Protein AF-A0A7C4ZJW1-F1 (afdb_monomer_lite)

pLDDT: mean 84.18, std 10.38, range [44.59, 94.56]

Sequence (99 aa):
MADRKKHMQSQDVSVLMQLSLSGKKELASRYVALARAISKRSRVSMREYNRIHCRKCSASLRATPGIRVRTRTTRGAAMLVYTCSCGHSTRMPLHKMNA

Foldseek 3Di:
DLVVVLVVLLVLLVVLCVCLQVDAQVCNLVSQVVSVVSCVVSVPDPPVCPVQADPPSSHGPNSDPDKDWDWDDDPQWIWIWIADPVRDIDIDTDDRPPD

Secondary structure (DSSP, 8-state):
-HHHHHHHHHHHHHHHHHHHHHS-HHHHHHHHHHHHHHHHHHT---GGGTTTB-TTT--BTTTSS--EEEEEEETTEEEEEEE-TTS-EEEEE------

Radius of gyration: 15.71 Å; chains: 1; bounding box: 33×31×42 Å

Structure (mmCIF, N/CA/C/O backbone):
data_AF-A0A7C4ZJW1-F1
#
_entry.id   AF-A0A7C4ZJW1-F1
#
loop_
_atom_site.group_PDB
_atom_site.id
_atom_site.type_symbol
_atom_site.label_atom_id
_atom_site.label_alt_id
_atom_site.label_comp_id
_atom_site.label_asym_id
_atom_site.label_entity_id
_atom_site.label_seq_id
_atom_site.pdbx_PDB_ins_code
_atom_site.Cartn_x
_atom_site.Cartn_y
_atom_site.Cartn_z
_atom_site.occupancy
_atom_site.B_iso_or_equiv
_atom_site.auth_seq_id
_atom_site.auth_comp_id
_atom_site.auth_asym_id
_atom_site.auth_atom_id
_atom_site.pdbx_PDB_model_num
ATOM 1 N N . MET A 1 1 ? -18.451 17.622 13.527 1.00 57.28 1 MET A N 1
ATOM 2 C CA . MET A 1 1 ? -18.193 16.214 13.942 1.00 57.28 1 MET A CA 1
ATOM 3 C C . MET A 1 1 ? -17.775 15.284 12.798 1.00 57.28 1 MET A C 1
ATOM 5 O O . MET A 1 1 ? -16.923 14.431 13.028 1.00 57.28 1 MET A O 1
ATOM 9 N N . ALA A 1 2 ? -18.333 15.423 11.586 1.00 65.19 2 ALA A N 1
ATOM 10 C CA . ALA A 1 2 ? -17.979 14.581 10.434 1.00 65.19 2 ALA A CA 1
ATOM 11 C C . ALA A 1 2 ? -16.487 14.657 10.040 1.00 65.19 2 ALA A C 1
ATOM 13 O O . ALA A 1 2 ? -15.902 13.638 9.675 1.00 65.19 2 ALA A O 1
ATOM 14 N N . ASP A 1 3 ? -15.868 15.830 10.195 1.00 73.50 3 ASP A N 1
ATOM 15 C CA . ASP A 1 3 ? -14.451 16.057 9.881 1.00 73.50 3 ASP A CA 1
ATOM 16 C C . ASP A 1 3 ? -13.503 15.262 10.796 1.00 73.50 3 ASP A C 1
ATOM 18 O O . ASP A 1 3 ? -12.670 14.478 10.343 1.00 73.50 3 ASP A O 1
ATOM 22 N N . ARG A 1 4 ? -13.742 15.326 12.113 1.00 85.81 4 ARG A N 1
ATOM 23 C CA . ARG A 1 4 ? -12.963 14.588 13.121 1.00 85.81 4 ARG A CA 1
ATOM 24 C C . ARG A 1 4 ? -13.029 13.069 12.921 1.00 85.81 4 ARG A C 1
ATOM 26 O O . ARG A 1 4 ? -12.024 12.385 13.086 1.00 85.81 4 ARG A O 1
ATOM 33 N N . LYS A 1 5 ? -14.194 12.534 12.530 1.00 87.38 5 LYS A N 1
ATOM 34 C CA . LYS A 1 5 ? -14.354 11.099 12.223 1.00 87.38 5 LYS A CA 1
ATOM 35 C C . LYS A 1 5 ? -13.541 10.679 10.998 1.00 87.38 5 LYS A C 1
ATOM 37 O O . LYS A 1 5 ? -12.903 9.631 11.045 1.00 87.38 5 LYS A O 1
ATOM 42 N N . LYS A 1 6 ? -13.536 11.483 9.929 1.00 87.44 6 LYS A N 1
ATOM 43 C CA . LYS A 1 6 ? -12.710 11.212 8.742 1.00 87.44 6 LYS A CA 1
ATOM 44 C C . LYS A 1 6 ? -11.223 11.249 9.068 1.00 87.44 6 LYS A C 1
ATOM 46 O O . LYS A 1 6 ? -10.506 10.357 8.628 1.00 87.44 6 LYS A O 1
ATOM 51 N N . HIS A 1 7 ? -10.786 12.222 9.866 1.00 89.38 7 HIS A N 1
ATOM 52 C CA . HIS A 1 7 ? -9.398 12.313 10.311 1.00 89.38 7 HIS A CA 1
ATOM 53 C C . HIS A 1 7 ? -8.966 11.058 11.085 1.00 89.38 7 HIS A C 1
ATOM 55 O O . HIS A 1 7 ? -7.942 10.451 10.776 1.00 89.38 7 HIS A O 1
ATOM 61 N N . MET A 1 8 ? -9.792 10.602 12.029 1.00 91.88 8 MET A N 1
ATOM 62 C CA . MET A 1 8 ? -9.520 9.377 12.787 1.00 91.88 8 MET A CA 1
ATOM 63 C C . MET A 1 8 ? -9.450 8.152 11.865 1.00 91.88 8 MET A C 1
ATOM 65 O O . MET A 1 8 ? -8.498 7.386 11.917 1.00 91.88 8 MET A O 1
ATOM 69 N N . GLN A 1 9 ? -10.378 8.037 10.912 1.00 91.25 9 GLN A N 1
ATOM 70 C CA . GLN A 1 9 ? -10.368 6.952 9.926 1.00 91.25 9 GLN A CA 1
ATOM 71 C C . GLN A 1 9 ? -9.157 7.002 8.984 1.00 91.25 9 GLN A C 1
ATOM 73 O O . GLN A 1 9 ? -8.694 5.954 8.538 1.00 91.25 9 GLN A O 1
ATOM 78 N N . SER A 1 10 ? -8.629 8.188 8.662 1.00 90.56 10 SER A N 1
ATOM 79 C CA . SER A 1 10 ? -7.371 8.295 7.915 1.00 90.56 10 SER A CA 1
ATOM 80 C C . SER A 1 10 ? -6.157 7.862 8.726 1.00 90.56 10 SER A C 1
ATOM 82 O O . SER A 1 10 ? -5.270 7.218 8.167 1.00 90.56 10 SER A O 1
ATOM 84 N N . GLN A 1 11 ? -6.148 8.136 10.031 1.00 93.19 11 GLN A N 1
ATOM 85 C CA . GLN A 1 11 ? -5.111 7.645 10.938 1.00 93.19 11 GLN A CA 1
ATOM 86 C C . GLN A 1 11 ? -5.188 6.121 11.094 1.00 93.19 11 GLN A C 1
ATOM 88 O O . GLN A 1 11 ? -4.170 5.444 11.003 1.00 93.19 11 GLN A O 1
ATOM 93 N N . ASP A 1 12 ? -6.389 5.552 11.224 1.00 92.50 12 ASP A N 1
ATOM 94 C CA . ASP A 1 12 ? -6.563 4.096 11.299 1.00 92.50 12 ASP A CA 1
ATOM 95 C C . ASP A 1 12 ? -5.989 3.401 10.056 1.00 92.50 12 ASP A C 1
ATOM 97 O O . ASP A 1 12 ? -5.275 2.399 10.145 1.00 92.50 12 ASP A O 1
ATOM 101 N N . VAL A 1 13 ? -6.272 3.955 8.872 1.00 93.56 13 VAL A N 1
ATOM 102 C CA . VAL A 1 13 ? -5.750 3.444 7.600 1.00 93.56 13 VAL A CA 1
ATOM 103 C C . VAL A 1 13 ? -4.223 3.517 7.551 1.00 93.56 13 VAL A C 1
ATOM 105 O O . VAL A 1 13 ? -3.595 2.554 7.103 1.00 93.56 13 VAL A O 1
ATOM 108 N N . SER A 1 14 ? -3.616 4.619 8.003 1.00 93.38 14 SER A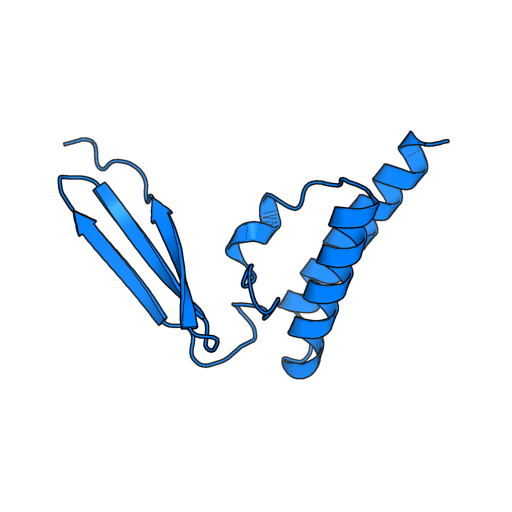 N 1
ATOM 109 C CA . SER A 1 14 ? -2.159 4.774 7.968 1.00 93.38 14 SER A CA 1
ATOM 110 C C . SER A 1 14 ? -1.457 3.806 8.922 1.00 93.38 14 SER A C 1
ATOM 112 O O . SER A 1 14 ? -0.508 3.133 8.511 1.00 93.38 14 SER A O 1
ATOM 114 N N . VAL A 1 15 ? -1.973 3.642 10.143 1.00 93.56 15 VAL A N 1
ATOM 115 C CA . VAL A 1 15 ? -1.431 2.712 11.147 1.00 93.56 15 VAL A CA 1
ATOM 116 C C . VAL A 1 15 ? -1.523 1.267 10.659 1.00 93.56 15 VAL A C 1
ATOM 118 O O . VAL A 1 15 ? -0.535 0.532 10.702 1.00 93.56 15 VAL A O 1
ATOM 121 N N . LEU A 1 16 ? -2.672 0.850 10.117 1.00 92.44 16 LEU A N 1
ATOM 122 C CA . LEU A 1 16 ? -2.832 -0.498 9.561 1.00 92.44 16 LEU A CA 1
ATOM 123 C C . LEU A 1 16 ? -1.855 -0.763 8.409 1.00 92.44 16 LEU A C 1
ATOM 125 O O . LEU A 1 16 ? -1.287 -1.853 8.307 1.00 92.44 16 LEU A O 1
ATOM 129 N N . MET A 1 17 ? -1.623 0.231 7.551 1.00 91.69 17 MET A N 1
ATOM 130 C CA . MET A 1 17 ? -0.651 0.105 6.467 1.00 91.69 17 MET A CA 1
ATOM 131 C C . MET A 1 17 ? 0.787 0.022 6.985 1.00 91.69 17 MET A C 1
ATOM 133 O O . MET A 1 17 ? 1.552 -0.799 6.480 1.00 91.69 17 MET A O 1
ATOM 137 N N . GLN A 1 18 ? 1.153 0.783 8.018 1.00 90.50 18 GLN A N 1
ATOM 138 C CA . GLN A 1 18 ? 2.460 0.663 8.672 1.00 90.50 18 GLN A CA 1
ATOM 139 C C . GLN A 1 18 ? 2.661 -0.724 9.299 1.00 90.50 18 GLN A C 1
ATOM 141 O O . GLN A 1 18 ? 3.686 -1.360 9.057 1.00 90.50 18 GLN A O 1
ATOM 146 N N . LEU A 1 19 ? 1.662 -1.252 10.010 1.00 90.81 19 LEU A N 1
ATOM 147 C CA . LEU A 1 19 ? 1.708 -2.605 10.578 1.00 90.81 19 LEU A CA 1
ATOM 148 C C . LEU A 1 19 ? 1.822 -3.688 9.498 1.00 90.81 19 LEU A C 1
ATOM 150 O O . LEU A 1 19 ? 2.479 -4.708 9.703 1.00 90.81 19 LEU A O 1
ATOM 154 N N . SER A 1 20 ? 1.233 -3.468 8.319 1.00 89.06 20 SER A N 1
ATOM 155 C CA . SER A 1 20 ? 1.382 -4.385 7.180 1.00 89.06 20 SER A CA 1
ATOM 156 C C . SER A 1 20 ? 2.806 -4.442 6.607 1.00 89.06 20 SER A C 1
ATOM 158 O O . SER A 1 20 ? 3.141 -5.387 5.888 1.00 89.06 20 SER A O 1
ATOM 160 N N . LEU A 1 21 ? 3.630 -3.431 6.904 1.00 84.44 21 LEU A N 1
ATOM 161 C CA . LEU A 1 21 ? 5.016 -3.314 6.454 1.00 84.44 21 LEU A CA 1
ATOM 162 C C . LEU A 1 21 ? 6.014 -3.869 7.475 1.00 84.44 21 LEU A C 1
ATOM 164 O O . LEU A 1 21 ? 7.036 -4.410 7.060 1.00 84.44 21 LEU A O 1
ATOM 168 N N . SER A 1 22 ? 5.738 -3.720 8.773 1.00 83.50 22 SER A N 1
ATOM 169 C CA . SER A 1 22 ? 6.628 -4.140 9.867 1.00 83.50 22 SER A CA 1
ATOM 170 C C . SER A 1 22 ? 6.254 -5.482 10.506 1.00 83.50 22 SER A C 1
ATOM 172 O O . SER A 1 22 ? 7.090 -6.104 11.157 1.00 83.50 22 SER A O 1
ATOM 174 N N . GLY A 1 23 ? 5.005 -5.929 10.355 1.00 73.44 23 GLY A N 1
ATOM 175 C CA . GLY A 1 23 ? 4.467 -7.096 11.049 1.00 73.44 23 GLY A CA 1
ATOM 176 C C . GLY A 1 23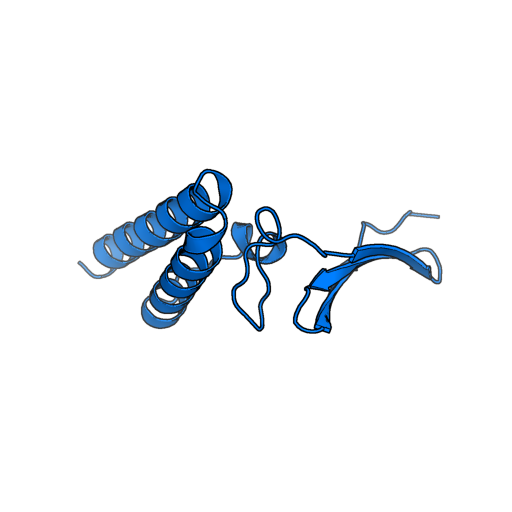 ? 4.804 -8.453 10.421 1.00 73.44 23 GLY A C 1
ATOM 177 O O . GLY A 1 23 ? 5.404 -8.567 9.351 1.00 73.44 23 GLY A O 1
ATOM 178 N N . LYS A 1 24 ? 4.345 -9.520 11.091 1.00 73.06 24 LYS A N 1
ATOM 179 C CA . LYS A 1 24 ? 4.431 -10.907 10.603 1.00 73.06 24 LYS A CA 1
ATOM 180 C C . LYS A 1 24 ? 3.737 -11.043 9.240 1.00 73.06 24 LYS A C 1
ATOM 182 O O . LYS A 1 24 ? 2.610 -10.573 9.067 1.00 73.06 24 LYS A O 1
ATOM 187 N N . LYS A 1 25 ? 4.382 -11.739 8.293 1.00 69.81 25 LYS A N 1
ATOM 188 C CA . LYS A 1 25 ? 3.921 -11.893 6.894 1.00 69.81 25 LYS A CA 1
ATOM 189 C C . LYS A 1 25 ? 2.470 -12.372 6.774 1.00 69.81 25 LYS A C 1
ATOM 191 O O . LYS A 1 25 ? 1.735 -11.890 5.918 1.00 69.81 25 LYS A O 1
ATOM 196 N N . GLU A 1 26 ? 2.055 -13.267 7.663 1.00 75.69 26 GLU A N 1
ATOM 197 C CA . GLU A 1 26 ? 0.712 -13.858 7.701 1.00 75.69 26 GLU A CA 1
ATOM 198 C C . GLU A 1 26 ? -0.388 -12.834 8.027 1.00 75.69 26 GLU A C 1
ATOM 200 O O . GLU A 1 26 ? -1.496 -12.913 7.499 1.00 75.69 26 GLU A O 1
ATOM 205 N N . LEU A 1 27 ? -0.078 -11.823 8.847 1.00 86.25 27 LEU A N 1
ATOM 206 C CA . LEU A 1 27 ? -1.033 -10.788 9.257 1.00 86.25 27 LEU A CA 1
ATOM 207 C C . LEU A 1 27 ? -1.062 -9.593 8.301 1.00 86.25 27 LEU A C 1
ATOM 209 O O . LEU A 1 27 ? -2.054 -8.864 8.257 1.00 86.25 27 LEU A O 1
ATOM 213 N N . ALA A 1 28 ? -0.012 -9.402 7.500 1.00 88.38 28 ALA A N 1
ATOM 214 C CA . ALA A 1 28 ? 0.108 -8.257 6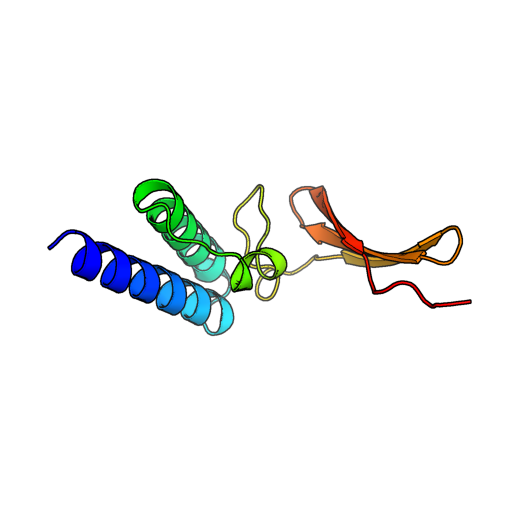.604 1.00 88.38 28 ALA A CA 1
ATOM 215 C C . ALA A 1 28 ? -1.082 -8.143 5.634 1.00 88.38 28 ALA A C 1
ATOM 217 O O . ALA A 1 28 ? -1.652 -7.064 5.472 1.00 88.38 28 ALA A O 1
ATOM 218 N N . SER A 1 29 ? -1.514 -9.261 5.044 1.00 87.44 29 SER A N 1
ATOM 219 C CA . SER A 1 29 ? -2.681 -9.300 4.148 1.00 87.44 29 SER A CA 1
ATOM 220 C C . SER A 1 29 ? -3.981 -8.920 4.864 1.00 87.44 29 SER A C 1
ATOM 222 O O . SER A 1 29 ? -4.835 -8.241 4.290 1.00 87.44 29 SER A O 1
ATOM 224 N N . ARG A 1 30 ? -4.122 -9.306 6.140 1.00 91.06 30 ARG A N 1
ATOM 225 C CA . ARG A 1 30 ? -5.289 -8.967 6.964 1.00 91.06 30 ARG A CA 1
ATOM 226 C C . ARG A 1 30 ? -5.336 -7.470 7.268 1.00 91.06 30 ARG A C 1
ATOM 228 O O . ARG A 1 30 ? -6.393 -6.863 7.114 1.00 91.06 30 ARG A O 1
ATOM 235 N N . TYR A 1 31 ? -4.207 -6.859 7.626 1.00 93.00 31 TYR A N 1
ATOM 236 C CA . TYR A 1 31 ? -4.142 -5.415 7.876 1.00 93.00 31 TYR A CA 1
ATOM 237 C C . TYR A 1 31 ? -4.475 -4.589 6.633 1.00 93.00 31 TYR A C 1
ATOM 239 O O . TYR A 1 31 ? -5.276 -3.659 6.714 1.00 93.00 31 TYR A O 1
ATOM 247 N N . VAL A 1 32 ? -3.956 -4.971 5.462 1.00 92.44 32 VAL A N 1
ATOM 248 C CA . VAL A 1 32 ? -4.309 -4.311 4.195 1.00 92.44 32 VAL A CA 1
ATOM 249 C C . VAL A 1 32 ? -5.802 -4.460 3.893 1.00 92.44 32 VAL A C 1
ATOM 251 O O . VAL A 1 32 ? -6.442 -3.499 3.462 1.00 92.44 32 VAL A O 1
ATOM 254 N N . ALA A 1 33 ? -6.382 -5.644 4.110 1.00 92.44 33 ALA A N 1
ATOM 255 C CA . ALA A 1 33 ? -7.808 -5.865 3.885 1.00 92.44 33 ALA A CA 1
ATOM 256 C C . ALA A 1 33 ? -8.675 -4.958 4.777 1.00 92.44 33 ALA A C 1
ATOM 258 O O . ALA A 1 33 ? -9.616 -4.333 4.278 1.00 92.44 33 ALA A O 1
ATOM 259 N N . LEU A 1 34 ? -8.317 -4.821 6.059 1.00 94.31 34 LEU A N 1
ATOM 260 C CA . LEU A 1 34 ? -8.982 -3.912 6.997 1.00 94.31 34 LEU A CA 1
ATOM 261 C C . LEU A 1 34 ? -8.833 -2.447 6.573 1.00 94.31 34 LEU A C 1
ATOM 263 O O . LEU A 1 34 ? -9.835 -1.739 6.476 1.00 94.31 34 LEU A O 1
ATOM 267 N N . ALA A 1 35 ? -7.618 -2.012 6.226 1.00 94.44 35 ALA A N 1
ATOM 268 C CA . ALA A 1 35 ? -7.362 -0.652 5.754 1.00 94.44 35 ALA A CA 1
ATOM 269 C C . ALA A 1 35 ? -8.214 -0.317 4.517 1.00 94.44 35 ALA A C 1
ATOM 271 O O . ALA A 1 35 ? -8.830 0.748 4.442 1.00 94.44 35 ALA A O 1
ATOM 272 N N . ARG A 1 36 ? -8.340 -1.261 3.570 1.00 93.69 36 ARG A N 1
ATOM 273 C CA . ARG A 1 36 ? -9.198 -1.094 2.387 1.00 93.69 36 ARG A CA 1
ATOM 274 C C . ARG A 1 36 ? -10.678 -1.015 2.733 1.00 93.69 36 ARG A C 1
ATOM 276 O O . ARG A 1 36 ? -11.389 -0.226 2.111 1.00 93.69 36 ARG A O 1
ATOM 283 N N . ALA A 1 37 ? -11.150 -1.825 3.675 1.00 94.56 37 ALA A N 1
ATOM 284 C CA . ALA A 1 37 ? -12.541 -1.790 4.114 1.00 94.56 37 ALA A CA 1
ATOM 285 C C . ALA A 1 37 ? -12.881 -0.441 4.764 1.00 94.56 37 ALA A C 1
ATOM 287 O O . ALA A 1 37 ? -13.887 0.175 4.404 1.00 94.56 37 ALA A O 1
ATOM 288 N N . ILE A 1 38 ? -12.004 0.054 5.646 1.00 94.06 38 ILE A N 1
ATOM 289 C CA . ILE A 1 38 ? -12.151 1.363 6.291 1.00 94.06 38 ILE A CA 1
ATOM 290 C C . ILE A 1 38 ? -12.146 2.464 5.233 1.00 94.06 38 ILE A C 1
ATOM 292 O O . ILE A 1 38 ? -13.115 3.210 5.161 1.00 94.06 38 ILE A O 1
ATOM 296 N N . SER A 1 39 ? -11.133 2.510 4.361 1.00 94.31 39 SER A N 1
ATOM 297 C CA . SER A 1 39 ? -11.016 3.512 3.291 1.00 94.31 39 SER A CA 1
ATOM 298 C C . SER A 1 39 ? -12.251 3.569 2.388 1.00 94.31 39 SER A C 1
ATOM 300 O O . SER A 1 39 ? -12.757 4.657 2.111 1.00 94.31 39 SER A O 1
ATOM 302 N N . LYS A 1 40 ? -12.784 2.415 1.961 1.00 93.12 40 LYS A N 1
ATOM 303 C CA . LYS A 1 40 ? -14.007 2.364 1.143 1.00 93.12 40 LYS A CA 1
ATOM 304 C C . LYS A 1 40 ? -15.218 2.916 1.892 1.00 93.12 40 LYS A C 1
ATOM 306 O O . LYS A 1 40 ? -15.995 3.669 1.312 1.00 93.12 40 LYS A O 1
ATOM 311 N N . ARG A 1 41 ? -15.373 2.559 3.171 1.00 93.69 41 ARG A N 1
ATOM 312 C CA . ARG A 1 41 ? -16.495 3.003 4.009 1.00 93.69 41 ARG A CA 1
ATOM 313 C C . ARG A 1 41 ? -16.422 4.498 4.329 1.00 93.69 41 ARG A C 1
ATOM 315 O O . ARG A 1 41 ? -17.447 5.170 4.326 1.00 93.69 41 ARG A O 1
ATOM 322 N N . SER A 1 42 ? -15.225 5.012 4.596 1.00 92.12 42 SER A N 1
ATOM 323 C CA . SER A 1 42 ? -14.974 6.401 4.997 1.00 92.12 42 SER A CA 1
ATOM 324 C C . SER A 1 42 ? -14.754 7.365 3.829 1.00 92.12 42 SER A C 1
ATOM 326 O O . SER A 1 42 ? -14.758 8.582 4.022 1.00 92.12 42 SER A O 1
ATOM 328 N N . ARG A 1 43 ? -14.560 6.831 2.615 1.00 91.56 43 ARG A N 1
ATOM 329 C CA . ARG A 1 43 ? -14.101 7.561 1.421 1.00 91.56 43 ARG A CA 1
ATOM 330 C C . ARG A 1 43 ? -12.774 8.297 1.649 1.00 91.56 43 ARG A C 1
ATOM 332 O O . ARG A 1 43 ? -12.553 9.372 1.096 1.00 91.56 43 ARG A O 1
ATOM 339 N N . VAL A 1 44 ? -11.889 7.721 2.463 1.00 92.19 44 VAL A N 1
ATOM 340 C CA . VAL A 1 44 ? -10.528 8.230 2.677 1.00 92.19 44 VAL A CA 1
ATOM 341 C C . VAL A 1 44 ? -9.602 7.709 1.580 1.00 92.19 44 VAL A C 1
ATOM 343 O O . VAL A 1 44 ? -9.619 6.524 1.243 1.00 92.19 44 VAL A O 1
ATOM 346 N N . SER A 1 45 ? -8.774 8.593 1.028 1.00 90.06 45 SER A N 1
ATOM 347 C CA . SER A 1 45 ? -7.786 8.244 0.007 1.00 90.06 45 SER A CA 1
ATOM 348 C C . SER A 1 45 ? -6.670 7.360 0.573 1.00 90.06 45 SER A C 1
ATOM 350 O O . SER A 1 45 ? -6.108 7.651 1.620 1.00 90.06 45 SER A O 1
ATOM 352 N N . MET A 1 46 ? -6.296 6.318 -0.172 1.00 89.38 46 MET A N 1
ATOM 353 C CA . MET A 1 46 ? -5.106 5.488 0.081 1.00 89.38 46 MET A 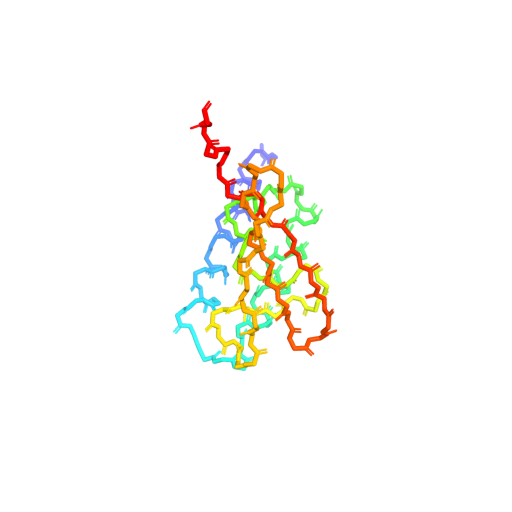CA 1
ATOM 354 C C . MET A 1 46 ? -4.061 5.637 -1.030 1.00 89.38 46 MET A C 1
ATOM 356 O O . MET A 1 46 ? -3.345 4.687 -1.354 1.00 89.38 46 MET A O 1
ATOM 360 N N . ARG A 1 47 ? -3.999 6.807 -1.682 1.00 89.25 47 ARG A N 1
ATOM 361 C CA . ARG A 1 47 ? -3.121 7.022 -2.847 1.00 89.25 47 ARG A CA 1
ATOM 362 C C . ARG A 1 47 ? -1.665 6.644 -2.577 1.00 89.25 47 ARG A C 1
ATOM 364 O O . ARG A 1 47 ? -1.055 6.008 -3.433 1.00 89.25 47 ARG A O 1
ATOM 371 N N . GLU A 1 48 ? -1.159 6.972 -1.395 1.00 88.38 48 GLU A N 1
ATOM 372 C CA . GLU A 1 48 ? 0.215 6.687 -0.965 1.00 88.38 48 GLU A CA 1
ATOM 373 C C . GLU A 1 48 ? 0.496 5.179 -0.875 1.00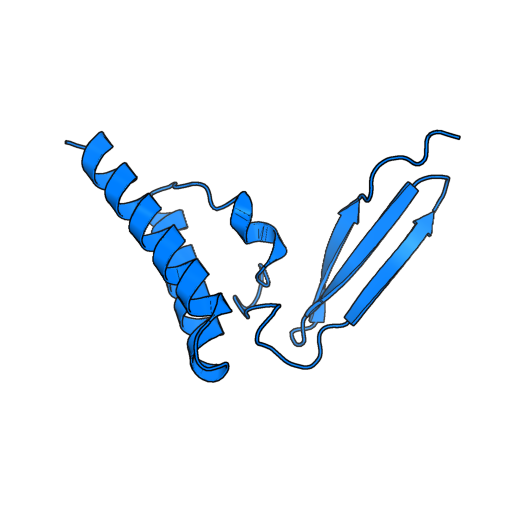 88.38 48 GLU A C 1
ATOM 375 O O . GLU A 1 48 ? 1.560 4.704 -1.267 1.00 88.38 48 GLU A O 1
ATOM 380 N N . TYR A 1 49 ? -0.500 4.393 -0.466 1.00 88.88 49 TYR A N 1
ATOM 381 C CA . TYR A 1 49 ? -0.356 2.955 -0.234 1.00 88.88 49 TYR A CA 1
ATOM 382 C C . TYR A 1 49 ? -0.704 2.088 -1.452 1.00 88.88 49 TYR A C 1
ATOM 384 O O . TYR A 1 49 ? -0.494 0.873 -1.430 1.00 88.88 49 TYR A O 1
ATOM 392 N N . ASN A 1 50 ? -1.202 2.677 -2.546 1.00 85.06 50 ASN A N 1
ATOM 393 C CA . ASN A 1 50 ? -1.670 1.954 -3.741 1.00 85.06 50 ASN A CA 1
ATOM 394 C C . ASN A 1 50 ? -0.602 1.108 -4.450 1.00 85.06 50 ASN A C 1
ATOM 396 O O . ASN A 1 50 ? -0.949 0.248 -5.262 1.00 85.06 50 ASN A O 1
ATOM 400 N N . ARG A 1 51 ? 0.681 1.382 -4.197 1.00 86.00 51 ARG A N 1
ATOM 401 C CA . ARG A 1 51 ? 1.825 0.669 -4.790 1.00 86.00 51 ARG A CA 1
ATOM 402 C C . ARG A 1 51 ? 2.375 -0.437 -3.890 1.00 86.00 51 ARG A C 1
ATOM 404 O O . ARG A 1 51 ? 3.206 -1.214 -4.336 1.00 86.00 51 ARG A O 1
ATOM 411 N N . ILE A 1 52 ? 1.919 -0.494 -2.641 1.00 86.50 52 ILE A N 1
ATOM 412 C CA . ILE A 1 52 ? 2.460 -1.370 -1.595 1.00 86.50 52 ILE A CA 1
ATOM 413 C C . ILE A 1 52 ? 1.661 -2.670 -1.490 1.00 86.50 52 ILE A C 1
ATOM 415 O O . ILE A 1 52 ? 2.161 -3.670 -0.987 1.00 86.50 52 ILE A O 1
ATOM 419 N N . HIS A 1 53 ? 0.429 -2.695 -1.996 1.00 89.19 53 HIS A N 1
ATOM 420 C CA . HIS A 1 53 ? -0.441 -3.860 -1.912 1.00 89.19 53 HIS A CA 1
ATOM 421 C C . HIS A 1 53 ? -1.058 -4.239 -3.258 1.00 89.19 53 HIS A C 1
ATOM 423 O O . HIS A 1 53 ? -1.164 -3.441 -4.194 1.00 89.19 53 HIS A O 1
ATOM 429 N N . CYS A 1 54 ? -1.502 -5.489 -3.358 1.00 88.56 54 CYS A N 1
ATOM 430 C CA . CYS A 1 54 ? -2.277 -5.948 -4.496 1.00 88.56 54 CYS A CA 1
ATOM 431 C C . CYS A 1 54 ? -3.719 -5.430 -4.416 1.00 88.56 54 CYS A C 1
ATOM 433 O O . CYS A 1 54 ? -4.439 -5.692 -3.452 1.00 88.56 54 CYS A O 1
ATOM 435 N N . ARG A 1 55 ? -4.191 -4.774 -5.481 1.00 87.06 55 ARG A N 1
ATOM 436 C CA . ARG A 1 55 ? -5.575 -4.280 -5.570 1.00 87.06 55 ARG A CA 1
ATOM 437 C C . ARG A 1 55 ? -6.617 -5.398 -5.686 1.00 87.06 55 ARG A C 1
ATOM 439 O O . ARG A 1 55 ? -7.791 -5.150 -5.416 1.00 87.06 55 ARG A O 1
ATOM 446 N N . LYS A 1 56 ? -6.210 -6.615 -6.062 1.00 88.12 56 LYS A N 1
ATOM 447 C CA . LYS A 1 56 ? -7.099 -7.781 -6.167 1.00 88.12 56 LYS A CA 1
ATOM 448 C C . LYS A 1 56 ? -7.208 -8.512 -4.828 1.00 88.12 56 LYS A C 1
ATOM 450 O O . LYS A 1 56 ? -8.227 -8.389 -4.162 1.00 88.12 56 LYS A O 1
ATOM 455 N N . CYS A 1 57 ? -6.146 -9.193 -4.399 1.00 85.94 57 CYS A N 1
ATOM 456 C CA . CYS A 1 57 ? -6.165 -10.053 -3.210 1.00 85.94 57 CYS A CA 1
ATOM 457 C C . CYS A 1 57 ? -5.839 -9.346 -1.885 1.00 85.94 57 CYS A C 1
ATOM 459 O O . CYS A 1 57 ? -5.839 -9.996 -0.848 1.00 85.94 57 CYS A O 1
ATOM 461 N N . SER A 1 58 ? -5.531 -8.043 -1.894 1.00 86.88 58 SER A N 1
ATOM 462 C CA . SER A 1 58 ? -5.099 -7.301 -0.695 1.00 86.88 58 SER A CA 1
ATOM 463 C C . SER A 1 58 ? -3.798 -7.822 -0.066 1.00 86.88 58 SER A C 1
ATOM 465 O O . SER A 1 58 ? -3.468 -7.442 1.050 1.00 86.88 58 SER A O 1
ATOM 467 N N . ALA A 1 59 ? -3.025 -8.653 -0.770 1.00 85.75 59 ALA A N 1
ATOM 468 C CA . ALA A 1 59 ? -1.723 -9.094 -0.284 1.00 85.75 59 ALA A CA 1
ATOM 469 C C . ALA A 1 59 ? -0.738 -7.920 -0.223 1.00 85.75 59 ALA A C 1
ATOM 471 O O . ALA A 1 59 ? -0.671 -7.106 -1.153 1.00 85.75 59 ALA A O 1
ATOM 472 N N . SER A 1 60 ? 0.046 -7.856 0.853 1.00 83.31 60 SER A N 1
ATOM 473 C CA . SER A 1 60 ? 1.154 -6.905 0.975 1.00 83.31 60 SER A CA 1
ATOM 474 C C . SER A 1 60 ? 2.281 -7.310 0.028 1.00 83.31 60 SER A C 1
ATOM 476 O O . SER A 1 60 ? 2.793 -8.430 0.104 1.00 83.31 60 SER A O 1
ATOM 478 N N . LEU A 1 61 ? 2.682 -6.403 -0.866 1.00 80.06 61 LEU A N 1
ATOM 479 C CA . LEU A 1 61 ? 3.720 -6.662 -1.864 1.00 80.06 61 LEU A CA 1
ATOM 480 C C . LEU A 1 61 ? 5.134 -6.683 -1.269 1.00 80.06 61 LEU A C 1
ATOM 482 O O . LEU A 1 61 ? 6.085 -7.077 -1.930 1.00 80.06 61 LEU A O 1
ATOM 486 N N . ARG A 1 62 ? 5.295 -6.241 -0.023 1.00 75.88 62 ARG A N 1
ATOM 487 C CA . ARG A 1 62 ? 6.587 -6.282 0.665 1.00 75.88 62 ARG A CA 1
ATOM 488 C C . ARG A 1 62 ? 6.749 -7.551 1.497 1.00 75.88 62 ARG A C 1
ATOM 490 O O . ARG A 1 62 ? 7.847 -8.079 1.606 1.00 75.88 62 ARG A O 1
ATOM 497 N N . ALA A 1 63 ? 5.648 -8.041 2.066 1.00 73.44 63 ALA A N 1
ATOM 498 C CA . ALA A 1 63 ? 5.654 -9.202 2.948 1.00 73.44 63 ALA A CA 1
ATOM 499 C C . ALA A 1 63 ? 5.473 -10.536 2.202 1.00 73.44 63 ALA A C 1
ATOM 501 O O . ALA A 1 63 ? 5.946 -11.571 2.672 1.00 73.44 63 ALA A O 1
ATOM 502 N N . THR A 1 64 ? 4.795 -10.527 1.048 1.00 71.94 64 THR A N 1
ATOM 503 C CA . THR A 1 64 ? 4.435 -11.757 0.326 1.00 71.94 64 THR A CA 1
ATOM 504 C C . THR A 1 64 ? 5.582 -12.222 -0.580 1.00 71.94 64 THR A C 1
ATOM 506 O O . THR A 1 64 ? 5.988 -11.468 -1.466 1.00 71.94 64 THR A O 1
ATOM 509 N N . PRO A 1 65 ? 6.092 -13.457 -0.426 1.00 70.25 65 PRO A N 1
ATOM 510 C CA . PRO A 1 65 ? 7.054 -14.023 -1.370 1.00 70.25 65 PRO A CA 1
ATOM 511 C C . PRO A 1 65 ? 6.420 -14.262 -2.755 1.00 70.25 65 PRO A C 1
ATOM 513 O O . PRO A 1 65 ? 5.215 -14.480 -2.875 1.00 70.25 65 PRO A O 1
ATOM 516 N N . GLY A 1 66 ? 7.231 -14.237 -3.819 1.00 72.19 66 GLY A N 1
ATOM 517 C CA . GLY A 1 66 ? 6.784 -14.582 -5.180 1.00 72.19 66 GLY A CA 1
ATOM 518 C C . GLY A 1 66 ? 6.288 -13.413 -6.040 1.00 72.19 66 GLY A C 1
ATOM 519 O O . GLY A 1 66 ? 5.544 -13.618 -7.001 1.00 72.19 66 GLY A O 1
ATOM 520 N N . ILE A 1 67 ? 6.691 -12.182 -5.725 1.00 81.50 67 ILE A N 1
ATOM 521 C CA . ILE A 1 67 ? 6.348 -11.008 -6.535 1.00 81.50 67 ILE A CA 1
ATOM 522 C C . ILE A 1 67 ? 7.385 -10.822 -7.627 1.00 81.50 67 ILE A C 1
ATOM 524 O O . ILE A 1 67 ? 8.578 -10.707 -7.366 1.00 81.50 67 ILE A O 1
ATOM 528 N N . ARG A 1 68 ? 6.910 -10.765 -8.871 1.00 82.88 68 ARG A N 1
ATOM 529 C CA . ARG A 1 68 ? 7.762 -10.513 -10.035 1.00 82.88 68 ARG A CA 1
ATOM 530 C C . ARG A 1 68 ? 7.639 -9.057 -10.440 1.00 82.88 68 ARG A C 1
ATOM 532 O O . ARG A 1 68 ? 6.565 -8.640 -10.872 1.00 82.88 68 ARG A O 1
ATOM 539 N N . VAL A 1 69 ? 8.732 -8.310 -10.332 1.00 86.19 69 VAL A N 1
ATOM 540 C CA . VAL A 1 69 ? 8.845 -6.936 -10.835 1.00 86.19 69 VAL A CA 1
ATOM 541 C C . VAL A 1 69 ? 9.672 -6.959 -12.114 1.00 86.19 69 VAL A C 1
ATOM 543 O O . VAL A 1 69 ? 10.729 -7.579 -12.161 1.00 86.19 69 VAL A O 1
ATOM 546 N N . ARG A 1 70 ? 9.161 -6.339 -13.177 1.00 87.44 70 ARG A N 1
ATOM 547 C CA . ARG A 1 70 ? 9.815 -6.263 -14.486 1.00 87.44 70 ARG A CA 1
ATOM 548 C C . ARG A 1 70 ? 9.716 -4.848 -15.021 1.00 87.44 70 ARG A C 1
ATOM 550 O O . ARG A 1 70 ? 8.641 -4.256 -14.962 1.00 87.44 70 ARG A O 1
ATOM 557 N N . THR A 1 71 ? 10.787 -4.352 -15.618 1.00 87.88 71 THR A N 1
ATOM 558 C CA . THR A 1 71 ? 10.743 -3.119 -16.407 1.00 87.88 71 THR A CA 1
ATOM 559 C C . THR A 1 71 ? 10.541 -3.486 -17.872 1.00 87.88 71 THR A C 1
ATOM 561 O O . THR A 1 71 ? 11.213 -4.370 -18.397 1.00 87.88 71 THR A O 1
ATOM 564 N N . ARG A 1 72 ? 9.572 -2.851 -18.527 1.00 85.00 72 ARG A N 1
ATOM 565 C CA . ARG A 1 72 ? 9.328 -2.949 -19.966 1.00 85.00 72 ARG A CA 1
ATOM 566 C C . ARG A 1 72 ? 9.545 -1.583 -20.584 1.00 85.00 72 ARG A C 1
ATOM 568 O O . ARG A 1 72 ? 8.855 -0.642 -20.209 1.00 85.00 72 ARG A O 1
ATOM 575 N N . THR A 1 73 ? 10.447 -1.492 -21.545 1.00 83.25 73 THR A N 1
ATOM 576 C CA . THR A 1 73 ? 10.684 -0.258 -22.294 1.00 83.25 73 THR A CA 1
ATOM 577 C C . THR A 1 73 ? 9.978 -0.370 -23.638 1.00 83.25 73 THR A C 1
ATOM 579 O O . THR A 1 73 ? 10.213 -1.315 -24.386 1.00 83.25 73 THR A O 1
ATOM 582 N N . THR A 1 74 ? 9.069 0.557 -23.936 1.00 77.31 74 THR A N 1
ATOM 583 C CA . THR A 1 74 ? 8.338 0.609 -25.211 1.00 77.31 74 THR A CA 1
ATOM 584 C C . THR A 1 74 ? 8.251 2.053 -25.684 1.00 77.31 74 THR A C 1
ATOM 586 O O . THR A 1 74 ? 7.742 2.888 -24.940 1.00 77.31 74 THR A O 1
ATOM 589 N N . ARG A 1 75 ? 8.697 2.340 -26.916 1.00 73.00 75 ARG A N 1
ATOM 590 C CA . ARG A 1 75 ? 8.554 3.657 -27.577 1.00 73.00 75 ARG A CA 1
ATOM 591 C C . ARG A 1 75 ? 8.947 4.848 -26.674 1.00 73.00 75 ARG A C 1
ATOM 593 O O . ARG A 1 75 ? 8.141 5.744 -26.451 1.00 73.00 75 ARG A O 1
ATOM 600 N N . GLY A 1 76 ? 10.147 4.816 -26.088 1.00 71.94 76 GLY A N 1
ATOM 601 C CA . GLY A 1 76 ? 10.668 5.897 -25.229 1.00 71.94 76 GLY A CA 1
ATOM 602 C C . GLY A 1 76 ? 10.068 5.983 -23.815 1.00 71.94 76 GLY A C 1
ATOM 603 O O . GLY A 1 76 ? 10.504 6.798 -23.008 1.00 71.94 76 GLY A O 1
ATOM 604 N N . ALA A 1 77 ? 9.100 5.128 -23.468 1.00 79.06 77 ALA A N 1
ATOM 605 C CA . ALA A 1 77 ? 8.530 5.054 -22.127 1.00 79.06 77 ALA A CA 1
ATOM 606 C C . ALA A 1 77 ? 8.952 3.760 -21.422 1.00 79.06 77 ALA A C 1
ATOM 608 O O . ALA A 1 77 ? 8.768 2.655 -21.946 1.00 79.06 77 ALA A O 1
ATOM 609 N N . ALA A 1 78 ? 9.478 3.890 -20.207 1.00 84.12 78 ALA A N 1
ATOM 610 C CA . ALA A 1 78 ? 9.732 2.758 -19.329 1.00 84.12 78 ALA A CA 1
ATOM 611 C C . ALA A 1 78 ? 8.495 2.492 -18.454 1.00 84.12 78 ALA A C 1
ATOM 613 O O . ALA A 1 78 ? 7.907 3.394 -17.865 1.00 84.12 78 ALA A O 1
ATOM 614 N N . MET A 1 79 ? 8.074 1.236 -18.357 1.00 86.50 79 MET A N 1
ATOM 615 C CA . MET A 1 79 ? 6.951 0.792 -17.537 1.00 86.50 79 MET A CA 1
ATOM 6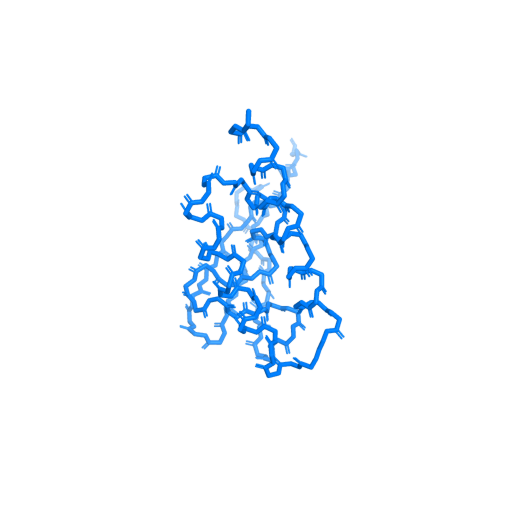16 C C . MET A 1 79 ? 7.411 -0.262 -16.543 1.00 86.50 79 MET A C 1
ATOM 618 O O . MET A 1 79 ? 7.932 -1.306 -16.925 1.00 86.50 79 MET A O 1
ATOM 622 N N . LEU A 1 80 ? 7.135 -0.039 -15.265 1.00 88.06 80 LEU A N 1
ATOM 623 C CA . LEU A 1 80 ? 7.292 -1.041 -14.227 1.00 88.06 80 LEU A CA 1
ATOM 624 C C . LEU A 1 80 ? 6.023 -1.892 -14.147 1.00 88.06 80 LEU A C 1
ATOM 626 O O . LEU A 1 80 ? 4.930 -1.402 -13.870 1.00 88.06 80 LEU A O 1
ATOM 630 N N . VAL A 1 81 ? 6.165 -3.186 -14.398 1.00 88.44 81 VAL A N 1
ATOM 631 C CA . VAL A 1 81 ? 5.103 -4.182 -14.285 1.00 88.44 81 VAL A CA 1
ATOM 632 C C . VAL A 1 81 ? 5.403 -5.056 -13.082 1.00 88.44 81 VAL A C 1
ATOM 634 O O . VAL A 1 81 ? 6.373 -5.812 -13.094 1.00 88.44 81 VAL A O 1
ATOM 637 N N . TYR A 1 82 ? 4.560 -4.990 -12.055 1.00 88.50 82 TYR A N 1
ATOM 638 C CA . TYR A 1 82 ? 4.630 -5.929 -10.938 1.00 88.50 82 TYR A CA 1
ATOM 639 C C . TYR A 1 82 ? 3.486 -6.934 -11.029 1.00 88.50 82 TYR A C 1
ATOM 641 O O . TYR A 1 82 ? 2.353 -6.568 -11.337 1.00 88.50 82 TYR A O 1
ATOM 649 N N . THR A 1 83 ? 3.787 -8.206 -10.775 1.00 88.06 83 THR A N 1
ATOM 650 C CA . THR A 1 83 ? 2.817 -9.306 -10.766 1.00 88.06 83 THR A CA 1
ATOM 651 C C . THR A 1 83 ? 2.802 -9.947 -9.391 1.00 88.06 83 THR A C 1
ATOM 653 O O . THR A 1 83 ? 3.833 -10.408 -8.902 1.00 88.06 83 THR A O 1
ATOM 656 N N . CYS A 1 84 ? 1.626 -9.944 -8.771 1.00 88.25 84 CYS A N 1
ATOM 657 C CA . CYS A 1 84 ? 1.381 -10.594 -7.491 1.00 88.25 84 CYS A CA 1
ATOM 658 C C . CYS A 1 84 ? 1.219 -12.113 -7.676 1.00 88.25 84 CYS A C 1
ATOM 660 O O . CYS A 1 84 ? 0.853 -12.570 -8.759 1.00 88.25 84 CYS A O 1
ATOM 662 N N . SER A 1 85 ? 1.412 -12.885 -6.606 1.00 83.94 85 SER A N 1
ATOM 663 C CA . SER A 1 85 ? 1.192 -14.339 -6.576 1.00 83.94 85 SER A CA 1
ATOM 664 C C . SER A 1 85 ? -0.227 -14.751 -6.996 1.00 83.94 85 SER A C 1
ATOM 666 O O . SER A 1 85 ? -0.409 -15.818 -7.565 1.00 83.94 85 SER A O 1
ATOM 668 N N . CYS A 1 86 ? -1.225 -13.875 -6.825 1.00 84.44 86 CYS A N 1
ATOM 669 C CA . CYS A 1 86 ? -2.596 -14.096 -7.306 1.00 84.44 86 CYS A CA 1
ATOM 670 C C . CYS A 1 86 ? -2.792 -13.921 -8.830 1.00 84.44 86 CYS A C 1
ATOM 672 O O . CYS A 1 86 ? -3.927 -13.943 -9.310 1.00 84.44 86 CYS A O 1
ATOM 674 N N . GLY A 1 87 ? -1.724 -13.639 -9.585 1.00 85.31 87 GLY A N 1
ATOM 675 C CA . GLY A 1 87 ? -1.763 -13.411 -11.033 1.00 85.31 87 GLY A CA 1
ATOM 676 C C . GLY A 1 87 ? -2.176 -11.998 -11.458 1.00 85.31 87 GLY A C 1
ATOM 677 O O . GLY A 1 87 ? -2.187 -11.693 -12.646 1.00 85.31 87 GLY A O 1
ATOM 678 N N . HIS A 1 88 ? -2.498 -11.101 -10.520 1.00 89.69 88 HIS A N 1
ATOM 679 C CA . HIS A 1 88 ? -2.796 -9.710 -10.862 1.00 89.69 88 HIS A CA 1
ATOM 680 C C . HIS A 1 88 ? -1.512 -8.941 -11.194 1.00 89.69 88 HIS A C 1
ATOM 682 O O . HIS A 1 88 ? -0.611 -8.844 -10.353 1.00 89.69 88 HIS A O 1
ATOM 688 N N . SER A 1 89 ? -1.466 -8.364 -12.396 1.00 89.12 89 SER A N 1
ATOM 689 C CA . SER A 1 89 ? -0.387 -7.486 -12.845 1.00 89.12 89 SER A CA 1
ATOM 690 C C . SER A 1 89 ? -0.847 -6.035 -12.891 1.00 89.12 89 SER A C 1
ATOM 692 O O . SER A 1 89 ? -1.877 -5.718 -13.483 1.00 89.12 89 SER A O 1
ATOM 694 N N . THR A 1 90 ? -0.035 -5.141 -12.343 1.00 88.31 90 THR A N 1
ATOM 695 C CA . THR A 1 90 ? -0.254 -3.696 -12.426 1.00 88.31 90 THR A CA 1
ATOM 696 C C . THR A 1 90 ? 0.913 -3.061 -13.164 1.00 88.31 90 THR A C 1
ATOM 698 O O . THR A 1 90 ? 2.065 -3.462 -12.992 1.00 88.31 90 THR A O 1
ATOM 701 N N . ARG A 1 91 ? 0.607 -2.047 -13.974 1.00 87.69 91 ARG A N 1
ATOM 702 C CA . ARG A 1 91 ? 1.579 -1.287 -14.758 1.00 87.69 91 ARG A CA 1
ATOM 703 C C . ARG A 1 91 ? 1.717 0.108 -14.157 1.00 87.69 91 ARG A C 1
ATOM 705 O O . ARG A 1 91 ? 0.710 0.762 -13.892 1.00 87.69 91 ARG A O 1
ATOM 712 N N . MET A 1 92 ? 2.948 0.542 -13.930 1.00 85.75 92 MET A N 1
ATOM 713 C CA . MET A 1 92 ? 3.283 1.886 -13.479 1.00 85.75 92 MET A CA 1
ATOM 714 C C . MET A 1 92 ? 4.223 2.525 -14.501 1.00 85.75 92 MET A C 1
ATOM 716 O O . MET A 1 92 ? 5.284 1.958 -14.756 1.00 85.75 92 MET A O 1
ATOM 720 N N . PRO A 1 93 ? 3.871 3.677 -15.090 1.00 84.94 93 PRO A N 1
ATOM 721 C CA . PRO A 1 93 ? 4.815 4.412 -15.913 1.00 84.94 93 PRO A CA 1
ATOM 722 C C . PRO A 1 93 ? 5.959 4.901 -15.020 1.00 84.94 93 PRO A C 1
ATOM 724 O O . PRO A 1 93 ? 5.734 5.577 -14.014 1.00 84.94 93 PRO A O 1
ATOM 727 N N . LEU A 1 94 ? 7.179 4.519 -15.377 1.00 81.94 94 LEU A N 1
ATOM 728 C CA . LEU A 1 94 ? 8.373 5.240 -14.968 1.00 81.94 94 LEU A CA 1
ATOM 729 C C . LEU A 1 94 ? 8.423 6.471 -15.882 1.00 81.94 94 LEU A C 1
ATOM 731 O O . LEU A 1 94 ? 7.951 6.403 -17.018 1.00 81.94 94 LEU A O 1
ATOM 735 N N . HIS A 1 95 ? 8.854 7.616 -15.359 1.00 69.81 95 HIS A N 1
ATOM 736 C CA . HIS A 1 95 ? 8.796 8.901 -16.063 1.00 69.81 95 HIS A CA 1
ATOM 737 C C . HIS A 1 95 ? 9.247 8.781 -17.529 1.00 69.81 95 HIS A C 1
ATOM 739 O O . HIS A 1 95 ? 10.109 7.955 -17.839 1.00 69.81 95 HIS A O 1
ATOM 745 N N . LYS A 1 96 ? 8.676 9.605 -18.421 1.00 54.75 96 LYS A N 1
ATOM 746 C CA . LYS A 1 96 ? 9.193 9.733 -19.790 1.00 54.75 96 LYS A CA 1
ATOM 747 C C . LYS A 1 96 ? 10.703 9.955 -19.677 1.00 54.75 96 LYS A C 1
ATOM 749 O O . LYS A 1 96 ? 11.115 10.937 -19.061 1.00 54.75 96 LYS A O 1
ATOM 754 N N . MET A 1 97 ? 11.512 9.042 -20.216 1.00 49.00 97 MET A N 1
ATOM 755 C CA . MET A 1 97 ? 12.859 9.435 -20.605 1.00 49.00 97 MET A CA 1
ATOM 756 C C . MET A 1 97 ? 12.599 10.428 -21.728 1.00 49.00 97 MET A C 1
ATOM 758 O O . MET A 1 97 ? 12.106 10.037 -22.784 1.00 49.00 97 MET A O 1
ATOM 762 N N . ASN A 1 98 ? 12.749 11.720 -21.434 1.00 44.59 98 ASN A N 1
ATOM 763 C CA . ASN A 1 98 ? 12.781 12.724 -22.483 1.00 44.59 98 ASN A CA 1
ATOM 764 C C . ASN A 1 98 ? 13.937 12.294 -23.393 1.00 44.59 98 ASN A C 1
ATOM 766 O O . ASN A 1 98 ? 15.079 12.251 -22.935 1.00 44.59 98 ASN A O 1
ATOM 770 N N . ALA A 1 99 ? 13.593 11.831 -24.591 1.00 45.50 99 ALA A N 1
ATOM 771 C CA . ALA A 1 99 ? 14.533 11.695 -25.689 1.00 45.50 99 ALA A CA 1
ATOM 772 C C . ALA A 1 99 ? 14.734 13.080 -26.302 1.00 45.50 99 ALA A C 1
ATOM 774 O O . ALA A 1 99 ? 13.726 13.827 -26.350 1.00 45.50 99 ALA A O 1
#